Protein AF-A0A952BDF7-F1 (afdb_monomer_lite)

pLDDT: mean 87.48, std 16.33, range [41.06, 98.38]

Sequence (67 aa):
MGLRMDLESVMQRLSDTSRAVVWLHDVEGYTHEDIAELMGKSVSFSKSQLSRAHARLRKWLGEEAVC

Radius of gyration: 12.83 Å; chains: 1; bounding box: 30×19×37 Å

Structure (mmCIF, N/CA/C/O backbone):
data_AF-A0A952BDF7-F1
#
_entry.id   AF-A0A952BDF7-F1
#
loop_
_atom_site.group_PDB
_atom_site.id
_atom_site.type_symbol
_atom_site.label_atom_id
_atom_site.label_alt_id
_atom_site.label_comp_id
_atom_site.label_asym_id
_atom_site.label_entity_id
_atom_site.label_seq_id
_atom_site.pdbx_PDB_ins_code
_atom_site.Cartn_x
_atom_site.Cartn_y
_atom_site.Cartn_z
_atom_site.occupancy
_atom_site.B_iso_or_equiv
_atom_site.auth_seq_id
_atom_site.auth_comp_id
_atom_site.auth_asym_id
_atom_site.auth_atom_id
_atom_site.pdbx_PDB_model_num
ATOM 1 N N . MET A 1 1 ? 6.154 -8.731 -24.832 1.00 43.91 1 MET A N 1
ATOM 2 C CA . MET A 1 1 ? 5.838 -9.655 -23.722 1.00 43.91 1 MET A CA 1
ATOM 3 C C . MET A 1 1 ? 6.726 -9.261 -22.539 1.00 43.91 1 MET A C 1
ATOM 5 O O . MET A 1 1 ? 7.762 -9.875 -22.378 1.00 43.91 1 MET A O 1
ATOM 9 N N . GLY A 1 2 ? 6.430 -8.169 -21.816 1.00 50.56 2 GLY A N 1
ATOM 10 C CA . GLY A 1 2 ? 7.381 -7.607 -20.827 1.00 50.56 2 GLY A CA 1
ATOM 11 C C . GLY A 1 2 ? 6.723 -7.037 -19.569 1.00 50.56 2 GLY A C 1
ATOM 12 O O . GLY A 1 2 ? 6.971 -7.511 -18.477 1.00 50.56 2 GLY A O 1
ATOM 13 N N . LEU A 1 3 ? 5.736 -6.152 -19.714 1.00 54.50 3 LEU A N 1
ATOM 14 C CA . LEU A 1 3 ? 5.250 -5.339 -18.587 1.00 54.50 3 LEU A CA 1
ATOM 15 C C . LEU A 1 3 ? 4.651 -6.087 -17.372 1.00 54.50 3 LEU A C 1
ATOM 17 O O . LEU A 1 3 ? 4.648 -5.553 -16.267 1.00 54.50 3 LEU A O 1
ATOM 21 N N . ARG A 1 4 ? 4.084 -7.291 -17.556 1.00 53.59 4 ARG A N 1
ATOM 22 C CA . ARG A 1 4 ? 3.452 -8.042 -16.449 1.00 53.59 4 ARG A CA 1
ATOM 23 C C . ARG A 1 4 ? 4.465 -8.768 -15.567 1.00 53.59 4 ARG A C 1
ATOM 25 O O . ARG A 1 4 ? 4.214 -8.901 -14.376 1.00 53.59 4 ARG A O 1
ATOM 32 N N . MET A 1 5 ? 5.572 -9.235 -16.148 1.00 55.06 5 MET A N 1
ATOM 33 C CA . MET A 1 5 ? 6.614 -9.949 -15.401 1.00 55.06 5 MET A CA 1
ATOM 34 C C . MET A 1 5 ? 7.400 -8.984 -14.508 1.00 55.06 5 MET A C 1
ATOM 36 O O . MET A 1 5 ? 7.729 -9.334 -13.376 1.00 55.06 5 MET A O 1
ATOM 40 N N . ASP A 1 6 ? 7.587 -7.743 -14.962 1.00 71.62 6 AS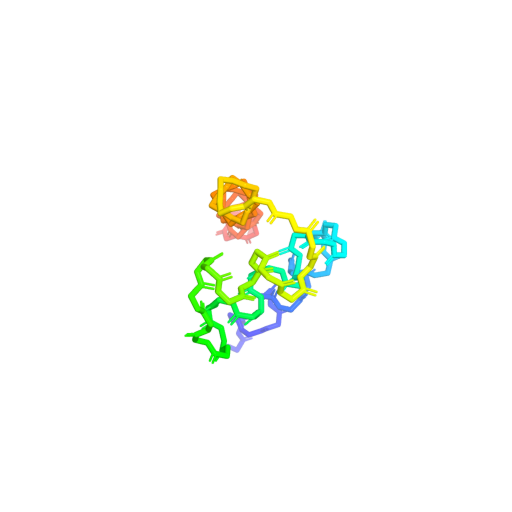P A N 1
ATOM 41 C CA . ASP A 1 6 ? 8.322 -6.734 -14.198 1.00 71.62 6 ASP A CA 1
ATOM 42 C C . ASP A 1 6 ? 7.538 -6.289 -12.958 1.00 71.62 6 ASP A C 1
ATOM 44 O O . ASP A 1 6 ? 8.107 -6.200 -11.871 1.00 71.62 6 ASP A O 1
ATOM 48 N N . LEU A 1 7 ? 6.214 -6.091 -13.075 1.00 74.81 7 LEU A N 1
ATOM 49 C CA . LEU A 1 7 ? 5.389 -5.576 -11.975 1.00 74.81 7 LEU A CA 1
ATOM 50 C C . LEU A 1 7 ? 5.363 -6.506 -10.754 1.00 74.81 7 LEU A C 1
ATOM 52 O O . LEU A 1 7 ? 5.510 -6.038 -9.626 1.00 74.81 7 LEU A O 1
ATOM 56 N N . GLU A 1 8 ? 5.178 -7.810 -10.961 1.00 81.62 8 GLU A N 1
ATOM 57 C CA . GLU A 1 8 ? 5.152 -8.780 -9.859 1.00 81.62 8 GLU A CA 1
ATOM 58 C C . GLU A 1 8 ? 6.514 -8.844 -9.149 1.00 81.62 8 GLU A C 1
ATOM 60 O O . GLU A 1 8 ? 6.581 -8.798 -7.918 1.00 81.62 8 GLU A O 1
ATOM 65 N N . SER A 1 9 ? 7.604 -8.839 -9.921 1.00 84.62 9 SER A N 1
ATOM 66 C CA . SER A 1 9 ? 8.974 -8.825 -9.401 1.00 84.62 9 SER A CA 1
ATOM 67 C C . SER A 1 9 ? 9.267 -7.558 -8.586 1.00 84.62 9 SER A C 1
ATOM 69 O O . SER A 1 9 ? 9.777 -7.637 -7.464 1.00 84.62 9 SER A O 1
ATOM 71 N N . VAL A 1 10 ? 8.874 -6.372 -9.070 1.00 86.31 10 VAL A N 1
ATOM 72 C CA . VAL A 1 10 ? 9.078 -5.121 -8.314 1.00 86.31 10 VAL A CA 1
ATOM 73 C C . VAL A 1 10 ? 8.144 -4.995 -7.107 1.00 86.31 10 VAL A C 1
ATOM 75 O O . VAL A 1 10 ? 8.533 -4.419 -6.090 1.00 86.31 10 VAL A O 1
ATOM 78 N N . MET A 1 11 ? 6.942 -5.575 -7.160 1.00 88.56 11 MET A N 1
ATOM 79 C CA . MET A 1 11 ? 6.029 -5.662 -6.014 1.00 88.56 11 MET A CA 1
ATOM 80 C C . MET A 1 11 ? 6.626 -6.515 -4.888 1.00 88.56 11 MET A C 1
ATOM 82 O O . MET A 1 11 ? 6.498 -6.164 -3.709 1.00 88.56 11 MET A O 1
ATOM 86 N N . GLN A 1 12 ? 7.332 -7.600 -5.220 1.00 90.69 12 GLN A N 1
ATOM 87 C CA . GLN A 1 12 ? 8.039 -8.423 -4.231 1.00 90.69 12 GLN A CA 1
ATOM 88 C C . GLN A 1 12 ? 9.172 -7.662 -3.522 1.00 90.69 12 GLN A C 1
ATOM 90 O O . GLN A 1 12 ? 9.460 -7.955 -2.363 1.00 90.69 12 GLN A O 1
ATOM 95 N N . ARG A 1 13 ? 9.754 -6.628 -4.149 1.00 91.44 13 ARG A N 1
ATOM 96 C CA . ARG A 1 13 ? 10.781 -5.768 -3.524 1.00 91.44 13 ARG A CA 1
ATOM 97 C C . ARG A 1 13 ? 10.224 -4.805 -2.468 1.00 91.44 13 ARG A C 1
ATOM 99 O O . ARG A 1 13 ? 10.992 -4.233 -1.691 1.00 91.44 13 ARG A O 1
ATOM 106 N N . LEU A 1 14 ? 8.910 -4.575 -2.426 1.00 94.06 14 LEU A N 1
ATOM 107 C CA . LEU A 1 14 ? 8.287 -3.799 -1.350 1.00 94.06 14 LEU A CA 1
ATOM 108 C C . LEU A 1 14 ? 8.317 -4.580 -0.030 1.00 94.06 14 LEU A C 1
ATOM 110 O O . LEU A 1 14 ? 8.297 -5.807 -0.014 1.00 94.06 14 LEU A O 1
ATOM 114 N N . SER A 1 15 ? 8.295 -3.862 1.097 1.00 95.50 15 SER A N 1
ATOM 115 C CA . SER A 1 15 ? 8.027 -4.512 2.382 1.00 95.50 15 SER A CA 1
ATOM 116 C C . SER A 1 15 ? 6.613 -5.086 2.392 1.00 95.50 15 SER A C 1
ATOM 118 O O . SER A 1 15 ? 5.714 -4.522 1.764 1.00 95.50 15 SER A O 1
ATOM 120 N N . ASP A 1 16 ? 6.398 -6.156 3.155 1.00 95.12 16 ASP A N 1
ATOM 121 C CA . ASP A 1 16 ? 5.105 -6.846 3.249 1.00 95.12 16 ASP A CA 1
ATOM 122 C C . ASP A 1 16 ? 3.957 -5.877 3.542 1.00 95.12 16 ASP A C 1
ATOM 124 O O . ASP A 1 16 ? 2.920 -5.899 2.885 1.00 95.12 16 ASP A O 1
ATOM 128 N N . THR A 1 17 ? 4.187 -4.936 4.458 1.00 96.06 17 THR A N 1
ATOM 129 C CA . THR A 1 17 ? 3.227 -3.885 4.798 1.00 96.06 17 THR A CA 1
ATOM 130 C C . THR A 1 17 ? 2.931 -2.943 3.630 1.00 96.06 17 THR A C 1
ATOM 132 O O . THR A 1 17 ? 1.779 -2.585 3.410 1.00 96.06 17 THR A O 1
ATOM 135 N N . SER A 1 18 ? 3.945 -2.495 2.884 1.00 96.06 18 SER A N 1
ATOM 136 C CA . SER A 1 18 ? 3.731 -1.630 1.716 1.00 96.06 18 SER A CA 1
ATOM 137 C C . SER A 1 18 ? 3.015 -2.377 0.594 1.00 96.06 18 SER A C 1
ATOM 139 O O . SER A 1 18 ? 2.109 -1.813 -0.011 1.00 96.06 18 SER A O 1
ATOM 141 N N . ARG A 1 19 ? 3.387 -3.638 0.348 1.00 96.31 19 ARG A N 1
ATOM 142 C CA . ARG A 1 19 ? 2.756 -4.490 -0.665 1.00 96.31 19 ARG A CA 1
ATOM 143 C C . ARG A 1 19 ? 1.286 -4.754 -0.340 1.00 96.31 19 ARG A C 1
ATOM 145 O O . ARG A 1 19 ? 0.455 -4.615 -1.228 1.00 96.31 19 ARG A O 1
ATOM 152 N N . ALA A 1 20 ? 0.964 -5.059 0.917 1.00 96.56 20 ALA A N 1
ATOM 153 C CA . ALA A 1 20 ? -0.416 -5.258 1.355 1.00 96.56 20 ALA A CA 1
ATOM 154 C C . ALA A 1 20 ? -1.270 -3.996 1.159 1.00 96.56 20 ALA A C 1
ATOM 156 O O . ALA A 1 20 ? -2.353 -4.080 0.593 1.00 96.56 20 ALA A O 1
ATOM 157 N N . VAL A 1 21 ? -0.767 -2.820 1.563 1.00 97.56 21 VAL A N 1
ATOM 158 C CA . VAL A 1 21 ? -1.492 -1.547 1.382 1.00 97.56 21 VAL A CA 1
ATOM 159 C C . VAL A 1 21 ? -1.721 -1.236 -0.100 1.00 97.56 21 VAL A C 1
ATOM 161 O O . VAL A 1 21 ? -2.817 -0.818 -0.459 1.00 97.56 21 VAL A O 1
ATOM 164 N N . VAL A 1 22 ? -0.719 -1.457 -0.959 1.00 96.31 22 VAL A N 1
ATOM 165 C CA . VAL A 1 22 ? -0.856 -1.280 -2.416 1.00 96.31 22 VAL A CA 1
ATOM 166 C C . VAL A 1 22 ? -1.895 -2.240 -2.989 1.00 96.31 22 VAL A C 1
ATOM 168 O O . VAL A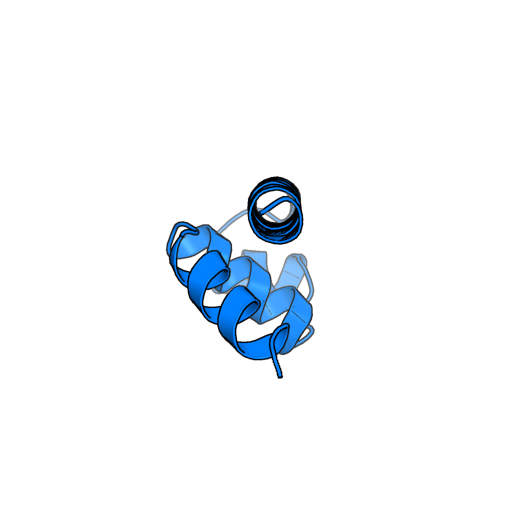 1 22 ? -2.762 -1.800 -3.729 1.00 96.31 22 VAL A O 1
ATOM 171 N N . TRP A 1 23 ? -1.841 -3.527 -2.636 1.00 95.31 23 TRP A N 1
ATOM 172 C CA . TRP A 1 23 ? -2.796 -4.519 -3.133 1.00 95.31 23 TRP A CA 1
ATOM 173 C C . TRP A 1 23 ? -4.232 -4.172 -2.731 1.00 95.31 23 TRP A C 1
ATOM 175 O O . TRP A 1 23 ? -5.105 -4.056 -3.586 1.00 95.31 23 TRP A O 1
ATOM 185 N N . LEU A 1 24 ? -4.464 -3.937 -1.438 1.00 97.25 24 LEU A N 1
ATOM 186 C CA . LEU A 1 24 ? -5.790 -3.608 -0.920 1.00 97.25 24 LEU A CA 1
ATOM 187 C C . LEU A 1 24 ? -6.358 -2.342 -1.572 1.00 97.25 24 LEU A C 1
ATOM 189 O O . LEU A 1 24 ? -7.531 -2.307 -1.917 1.00 97.25 24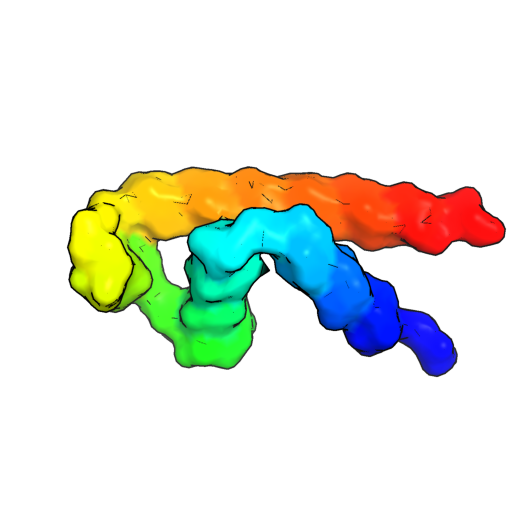 LEU A O 1
ATOM 193 N N . HIS A 1 25 ? -5.538 -1.311 -1.770 1.00 98.00 25 HIS A N 1
ATOM 194 C CA . HIS A 1 25 ? -6.012 -0.056 -2.346 1.00 98.00 25 HIS A CA 1
ATOM 195 C C . HIS A 1 25 ? -6.165 -0.117 -3.873 1.00 98.00 25 HIS A C 1
ATOM 197 O O . HIS A 1 25 ? -7.227 0.193 -4.404 1.00 98.00 25 HIS A O 1
ATOM 203 N N . ASP A 1 26 ? -5.113 -0.507 -4.594 1.00 94.31 26 ASP A N 1
ATOM 204 C CA . ASP A 1 26 ? -5.052 -0.364 -6.053 1.00 94.31 26 ASP A CA 1
ATOM 205 C C . ASP A 1 26 ? -5.668 -1.555 -6.801 1.00 94.31 26 ASP A C 1
ATOM 207 O O . ASP A 1 26 ? -6.099 -1.392 -7.942 1.00 94.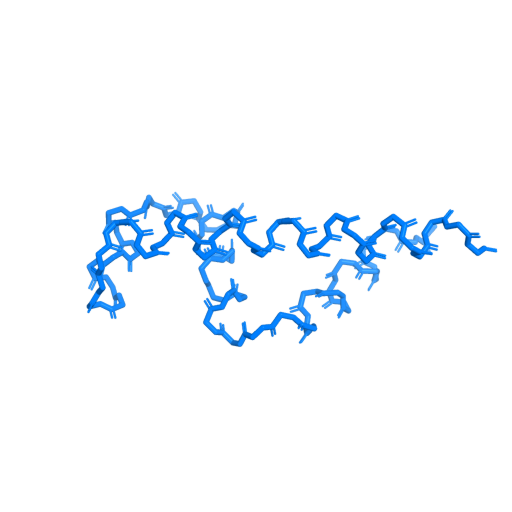31 26 ASP A O 1
ATOM 211 N N . VAL A 1 27 ? -5.689 -2.746 -6.188 1.00 93.56 27 VAL A N 1
ATOM 212 C CA . VAL A 1 27 ? -6.240 -3.970 -6.799 1.00 93.56 27 VAL A CA 1
ATOM 213 C C . VAL A 1 27 ? -7.637 -4.262 -6.267 1.00 93.56 27 VAL A C 1
ATOM 215 O O . VAL A 1 27 ? -8.556 -4.466 -7.054 1.00 93.56 27 VAL A O 1
ATOM 218 N N . GLU A 1 28 ? -7.809 -4.247 -4.945 1.00 96.19 28 GLU A N 1
ATOM 219 C CA . GLU A 1 28 ? -9.096 -4.567 -4.310 1.00 96.19 28 GLU A CA 1
ATOM 220 C C . GLU A 1 28 ? -10.016 -3.339 -4.155 1.00 96.19 28 GLU A C 1
ATOM 222 O O . GLU A 1 28 ? -11.204 -3.490 -3.879 1.00 96.19 28 GLU A O 1
ATOM 227 N N . GLY A 1 29 ? -9.500 -2.117 -4.336 1.00 96.81 29 GLY A N 1
ATOM 228 C CA . GLY A 1 29 ? -10.296 -0.883 -4.294 1.00 96.81 29 GLY A CA 1
ATOM 229 C C . GLY A 1 29 ? -10.681 -0.397 -2.892 1.00 96.81 29 GLY A C 1
ATOM 230 O O . GLY A 1 29 ? -11.602 0.410 -2.762 1.00 96.81 29 GLY A O 1
ATOM 231 N N . TYR A 1 30 ? -10.008 -0.869 -1.841 1.00 98.31 30 TYR A N 1
ATOM 232 C CA . TYR A 1 30 ? -10.280 -0.461 -0.463 1.00 98.31 30 TYR A CA 1
ATOM 233 C C . TYR A 1 30 ? -9.905 1.004 -0.240 1.00 98.31 30 TYR A C 1
ATOM 235 O O . TYR A 1 30 ? -8.865 1.481 -0.709 1.00 98.31 30 TYR A O 1
ATOM 243 N N . THR A 1 31 ? -10.698 1.711 0.564 1.00 98.38 31 THR A N 1
ATOM 244 C CA . THR A 1 31 ? -10.363 3.083 0.945 1.00 98.38 31 THR A CA 1
ATOM 245 C C . THR A 1 31 ? -9.251 3.110 1.996 1.00 98.38 31 THR A C 1
ATOM 247 O O . THR A 1 31 ? -8.965 2.132 2.692 1.00 98.38 31 THR A O 1
ATOM 250 N N . HIS A 1 32 ? -8.609 4.267 2.172 1.00 98.12 32 HIS A N 1
ATOM 251 C CA . HIS A 1 32 ? -7.634 4.433 3.252 1.00 98.12 32 HIS A CA 1
ATOM 252 C C . HIS A 1 32 ? -8.241 4.268 4.650 1.00 98.12 32 HIS A C 1
ATOM 254 O O . HIS A 1 32 ? -7.496 3.965 5.581 1.00 98.12 32 HIS A O 1
ATOM 260 N N . GLU A 1 33 ? -9.545 4.503 4.796 1.00 98.38 33 GLU A N 1
ATOM 261 C CA . GLU A 1 33 ? -10.289 4.312 6.042 1.00 98.38 33 GLU A CA 1
ATOM 262 C C . GLU A 1 33 ? -10.462 2.819 6.328 1.00 98.38 33 GLU A C 1
ATOM 264 O O . GLU A 1 33 ? -10.025 2.369 7.387 1.00 98.38 33 GLU A O 1
ATOM 269 N N . ASP A 1 34 ? -10.920 2.039 5.343 1.00 98.25 34 ASP A N 1
ATOM 270 C CA . ASP A 1 34 ? -11.060 0.579 5.471 1.00 98.25 34 ASP A CA 1
ATOM 271 C C . ASP A 1 34 ? -9.714 -0.089 5.787 1.00 98.25 34 ASP A C 1
ATOM 273 O O . ASP A 1 34 ? -9.612 -0.953 6.655 1.00 98.25 34 ASP A O 1
ATOM 277 N N . ILE A 1 35 ? -8.639 0.339 5.114 1.00 98.12 35 ILE A N 1
ATOM 278 C CA . ILE A 1 35 ? -7.286 -0.193 5.345 1.00 98.12 35 ILE A CA 1
ATOM 279 C C . ILE A 1 35 ? -6.777 0.187 6.741 1.00 98.12 35 ILE A C 1
ATOM 281 O O . ILE A 1 35 ? -6.099 -0.608 7.395 1.00 98.12 35 ILE A O 1
ATOM 285 N N . ALA A 1 36 ? -7.058 1.409 7.196 1.00 97.94 36 ALA A N 1
ATOM 286 C CA . ALA A 1 36 ? -6.666 1.863 8.524 1.00 97.94 36 ALA A CA 1
ATOM 287 C C . ALA A 1 36 ? -7.358 1.036 9.614 1.00 97.94 36 ALA A C 1
ATOM 289 O O . ALA A 1 36 ? -6.682 0.574 10.536 1.00 97.94 36 ALA A O 1
ATOM 290 N N . GLU A 1 37 ? -8.659 0.790 9.470 1.00 98.12 37 GLU A N 1
ATOM 291 C CA . GLU A 1 37 ? -9.429 -0.063 10.373 1.00 98.12 37 GLU A CA 1
ATOM 292 C C . GLU A 1 37 ? -8.924 -1.512 10.343 1.00 98.12 37 GLU A C 1
ATOM 294 O O . GLU A 1 37 ? -8.538 -2.049 11.384 1.00 98.12 37 GLU A O 1
ATOM 299 N N . LEU A 1 38 ? -8.803 -2.106 9.150 1.00 97.38 38 LEU A N 1
ATOM 300 C CA . LEU A 1 38 ? -8.354 -3.488 8.957 1.00 97.38 38 LEU A CA 1
ATOM 301 C C . LEU A 1 38 ? -6.968 -3.752 9.564 1.00 97.38 38 LEU A C 1
ATOM 303 O O . LEU A 1 38 ? -6.713 -4.824 10.111 1.00 97.38 38 LEU A O 1
ATOM 307 N N . MET A 1 39 ? -6.057 -2.782 9.464 1.00 96.62 39 MET A N 1
ATOM 308 C CA . MET A 1 39 ? -4.684 -2.917 9.959 1.00 96.62 39 MET A CA 1
ATOM 309 C C . MET A 1 39 ? -4.487 -2.382 11.387 1.00 96.62 39 MET A C 1
ATOM 311 O O . MET A 1 39 ? -3.369 -2.465 11.907 1.00 96.62 39 MET A O 1
ATOM 315 N N . GLY A 1 40 ? -5.514 -1.798 12.015 1.00 97.56 40 GLY A N 1
ATOM 316 C CA . GLY A 1 40 ? -5.395 -1.134 13.318 1.00 97.56 40 GLY A CA 1
ATOM 317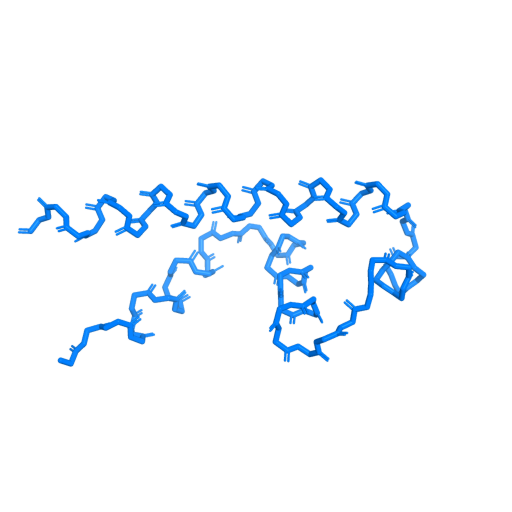 C C . GLY A 1 40 ? -4.399 0.036 13.301 1.00 97.56 40 GLY A C 1
ATOM 318 O O . GLY A 1 40 ? -3.560 0.174 14.198 1.00 97.56 40 GLY A O 1
ATOM 319 N N . LYS A 1 41 ? -4.420 0.842 12.235 1.00 97.81 41 LYS A N 1
ATOM 320 C CA . LYS A 1 41 ? -3.518 1.983 11.996 1.00 97.81 41 LYS A CA 1
ATOM 321 C C . LYS A 1 41 ? -4.313 3.249 11.678 1.00 97.81 41 LYS A C 1
ATOM 323 O O . LYS A 1 41 ? -5.532 3.256 11.673 1.00 97.81 41 LYS A O 1
ATOM 328 N N . SER A 1 42 ? -3.613 4.356 11.438 1.00 98.38 42 SER A N 1
ATOM 329 C CA . SER A 1 42 ? -4.244 5.611 11.026 1.00 98.38 42 SER A CA 1
ATOM 330 C C . SER A 1 42 ? -4.441 5.688 9.508 1.00 98.38 42 SER A C 1
ATOM 332 O O . SER A 1 42 ? -3.675 5.118 8.730 1.00 98.38 42 SER A O 1
ATOM 334 N N . VAL A 1 43 ? -5.403 6.494 9.058 1.00 98.38 43 VAL A N 1
ATOM 335 C CA . VAL A 1 43 ? -5.582 6.824 7.628 1.00 98.38 43 VAL A CA 1
ATOM 336 C C . VAL A 1 43 ? -4.292 7.404 7.029 1.00 98.38 43 VAL A C 1
ATOM 338 O O . VAL A 1 43 ? -3.879 7.040 5.927 1.00 98.38 43 VAL A O 1
ATOM 341 N N . SER A 1 44 ? -3.598 8.267 7.780 1.00 98.19 44 SER A N 1
ATOM 342 C CA . SER A 1 44 ? -2.308 8.841 7.373 1.00 98.19 44 SER A CA 1
ATOM 343 C C . SER A 1 44 ? -1.220 7.781 7.186 1.00 98.19 44 SER A C 1
ATOM 345 O O . SER A 1 44 ? -0.367 7.931 6.309 1.00 98.19 44 SER A O 1
ATOM 347 N N . PHE A 1 45 ? -1.252 6.693 7.963 1.00 97.75 45 PHE A N 1
ATOM 348 C CA . PHE A 1 45 ? -0.356 5.560 7.755 1.00 97.75 45 PHE A CA 1
ATOM 349 C C . PHE A 1 45 ? -0.591 4.935 6.375 1.00 97.75 45 PHE A C 1
ATOM 351 O O . PHE A 1 45 ? 0.368 4.865 5.606 1.00 97.75 45 PHE A O 1
ATOM 358 N N . SER A 1 46 ? -1.840 4.598 6.026 1.00 97.94 46 SER A N 1
ATOM 359 C CA . SER A 1 46 ? -2.200 4.035 4.711 1.00 97.94 46 SER A CA 1
ATOM 360 C C . SER A 1 46 ? -1.762 4.953 3.558 1.00 97.94 46 SER A C 1
ATOM 362 O O . SER A 1 46 ? -1.003 4.533 2.682 1.00 97.94 46 SER A O 1
ATOM 364 N N . LYS A 1 47 ? -2.093 6.251 3.627 1.00 98.06 47 LYS A N 1
ATOM 365 C CA . LYS A 1 47 ? -1.672 7.260 2.63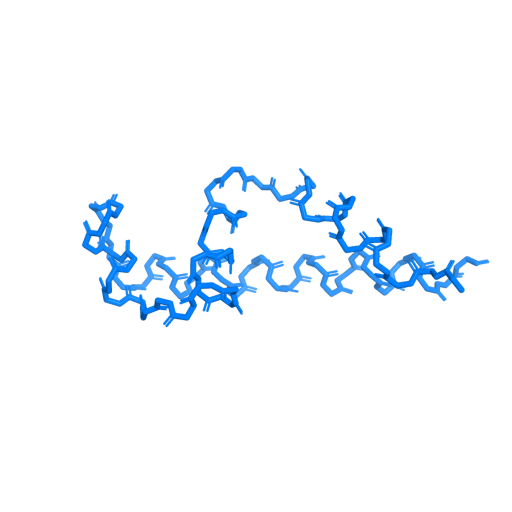2 1.00 98.06 47 LYS A CA 1
ATOM 366 C C . LYS A 1 47 ? -0.151 7.335 2.468 1.00 98.06 47 LYS A C 1
ATOM 368 O O . LYS A 1 47 ? 0.367 7.341 1.350 1.00 98.06 47 LYS A O 1
ATOM 373 N N . SER A 1 48 ? 0.585 7.381 3.582 1.00 98.19 48 SER A N 1
ATOM 374 C CA . SER A 1 48 ? 2.051 7.471 3.553 1.00 98.19 48 SER A CA 1
ATOM 375 C C . SER A 1 48 ? 2.706 6.193 3.020 1.00 98.19 48 SER A C 1
ATOM 377 O O . SER A 1 48 ? 3.725 6.265 2.330 1.00 98.19 48 SER A O 1
ATOM 379 N N . GLN A 1 49 ? 2.117 5.030 3.313 1.00 97.81 49 GLN A N 1
ATOM 380 C CA . GLN A 1 49 ? 2.566 3.740 2.804 1.00 97.81 49 GLN A CA 1
ATOM 381 C C . GLN A 1 49 ? 2.378 3.651 1.292 1.00 97.81 49 GLN A C 1
ATOM 383 O O . GLN A 1 49 ? 3.338 3.301 0.605 1.00 97.81 49 GLN A O 1
ATOM 388 N N . LEU A 1 50 ? 1.204 4.037 0.785 1.00 97.25 50 LEU A N 1
ATOM 389 C CA . LEU A 1 50 ? 0.904 4.028 -0.645 1.00 97.25 50 LEU A CA 1
ATOM 390 C C . LEU A 1 50 ? 1.825 4.987 -1.417 1.00 97.25 50 LEU A C 1
ATOM 392 O O . LEU A 1 50 ? 2.503 4.576 -2.356 1.00 97.25 50 LEU A O 1
ATOM 396 N N . SER A 1 51 ? 1.960 6.233 -0.947 1.00 97.19 51 SER A N 1
ATOM 397 C CA . SER A 1 51 ? 2.832 7.240 -1.573 1.00 97.19 51 SER A CA 1
ATOM 398 C C . SER A 1 51 ? 4.293 6.777 -1.677 1.00 97.19 51 SER A C 1
ATOM 400 O O . SER A 1 51 ? 4.900 6.832 -2.753 1.00 97.19 51 SER A O 1
ATOM 402 N N . ARG A 1 52 ? 4.858 6.244 -0.581 1.00 96.69 52 ARG A N 1
ATOM 403 C CA . ARG A 1 52 ? 6.230 5.708 -0.579 1.00 96.69 52 ARG A CA 1
ATOM 404 C C . ARG A 1 52 ? 6.370 4.473 -1.466 1.00 96.69 52 ARG A C 1
ATOM 406 O O . ARG A 1 52 ? 7.392 4.339 -2.137 1.00 96.69 52 ARG A O 1
ATOM 413 N N . ALA A 1 53 ? 5.384 3.577 -1.462 1.00 95.75 53 ALA A N 1
ATOM 414 C CA . ALA A 1 53 ? 5.407 2.374 -2.286 1.00 95.75 53 ALA A CA 1
ATOM 415 C C . ALA A 1 53 ? 5.399 2.730 -3.778 1.00 95.75 53 ALA A C 1
ATOM 417 O O . ALA A 1 53 ? 6.285 2.294 -4.508 1.00 95.75 53 ALA A O 1
ATOM 418 N N . HIS A 1 54 ? 4.496 3.612 -4.212 1.00 94.44 54 HIS A N 1
ATOM 419 C CA . HIS A 1 54 ? 4.436 4.085 -5.596 1.00 94.44 54 HIS A CA 1
ATOM 420 C C . HIS A 1 54 ? 5.712 4.800 -6.039 1.00 94.44 54 HIS A C 1
ATOM 422 O O . HIS A 1 54 ? 6.166 4.598 -7.163 1.00 94.44 54 HIS A O 1
ATOM 428 N N . ALA A 1 55 ? 6.320 5.618 -5.173 1.00 93.75 55 ALA A N 1
ATOM 429 C CA . ALA A 1 55 ? 7.592 6.268 -5.484 1.00 93.75 55 ALA A CA 1
ATOM 430 C C . ALA A 1 55 ? 8.718 5.248 -5.735 1.00 93.75 55 ALA A C 1
ATOM 432 O O . ALA A 1 55 ? 9.492 5.412 -6.677 1.00 93.75 55 ALA A O 1
ATOM 433 N N . ARG A 1 56 ? 8.782 4.176 -4.932 1.00 93.25 56 ARG A N 1
ATOM 434 C CA . ARG A 1 56 ? 9.752 3.084 -5.117 1.00 93.25 56 ARG A CA 1
ATOM 435 C C . ARG A 1 56 ? 9.475 2.281 -6.384 1.00 93.25 56 ARG A C 1
ATOM 437 O O . ARG A 1 56 ? 10.398 2.065 -7.158 1.00 93.25 56 ARG A O 1
ATOM 444 N N . LEU A 1 57 ? 8.215 1.913 -6.622 1.00 90.69 57 LEU A N 1
ATOM 445 C CA . LEU A 1 57 ? 7.809 1.178 -7.822 1.00 90.69 57 LEU A CA 1
ATOM 446 C C . LEU A 1 57 ? 8.154 1.955 -9.097 1.00 90.69 57 LEU A C 1
ATOM 448 O O . LEU A 1 57 ? 8.757 1.391 -10.002 1.00 90.69 57 LEU A O 1
ATOM 452 N N . ARG A 1 58 ? 7.859 3.263 -9.145 1.00 88.94 58 ARG A N 1
ATOM 453 C CA . ARG A 1 58 ? 8.247 4.122 -10.278 1.00 88.94 58 ARG A CA 1
ATOM 454 C C . ARG A 1 58 ? 9.755 4.168 -10.488 1.00 88.94 58 ARG A C 1
ATOM 456 O O . ARG A 1 58 ? 10.193 4.155 -11.631 1.00 88.94 58 ARG A O 1
ATOM 463 N N . LYS A 1 59 ? 10.538 4.227 -9.407 1.00 88.62 59 LYS A N 1
ATOM 464 C CA . LYS A 1 59 ? 11.999 4.218 -9.502 1.00 88.62 59 LYS A CA 1
ATOM 465 C C . LYS A 1 59 ? 12.494 2.916 -10.137 1.00 88.62 59 LYS A C 1
ATOM 467 O O . LYS A 1 59 ? 13.226 2.977 -11.111 1.00 88.62 59 LYS A O 1
ATOM 472 N N . TRP A 1 60 ? 12.044 1.767 -9.637 1.00 87.94 60 TRP A N 1
ATOM 473 C CA . TRP A 1 60 ? 12.499 0.466 -10.134 1.00 87.94 60 TRP A CA 1
ATOM 474 C C . TRP A 1 60 ? 12.030 0.170 -11.559 1.00 87.94 60 TRP A C 1
ATOM 476 O O . TRP A 1 60 ? 12.822 -0.297 -12.367 1.00 87.94 60 TRP A O 1
ATOM 486 N N . LEU A 1 61 ? 10.784 0.512 -11.896 1.00 82.44 61 LEU A N 1
ATOM 487 C CA . LEU A 1 61 ? 10.270 0.369 -13.263 1.00 82.44 61 LEU A CA 1
ATOM 488 C C . LEU A 1 61 ? 10.975 1.318 -14.244 1.00 82.44 61 LEU A C 1
ATOM 490 O O . LEU A 1 61 ? 11.176 0.966 -15.401 1.00 82.44 61 LEU A O 1
ATOM 494 N N . GLY A 1 62 ? 11.366 2.513 -13.791 1.00 76.62 62 GLY A N 1
ATOM 495 C CA . GLY A 1 62 ? 12.171 3.443 -14.583 1.00 76.62 62 GLY A CA 1
ATOM 496 C C . GLY A 1 62 ? 13.627 2.997 -14.754 1.00 76.62 62 GLY A C 1
ATOM 497 O O . GLY A 1 62 ? 14.214 3.269 -15.794 1.00 76.62 62 GLY A O 1
ATOM 498 N N . GLU A 1 63 ? 14.199 2.303 -13.767 1.00 60.78 63 GLU A N 1
ATOM 499 C CA . GLU A 1 63 ? 15.541 1.705 -13.846 1.00 60.78 63 GLU A CA 1
ATOM 500 C C . GLU A 1 63 ? 15.561 0.470 -14.770 1.00 60.78 63 GLU A C 1
ATOM 502 O O . GLU A 1 63 ? 16.503 0.316 -15.541 1.00 60.78 63 GLU A O 1
ATOM 507 N N . GLU A 1 64 ? 14.516 -0.370 -14.766 1.00 55.75 64 GLU A N 1
ATOM 508 C CA . GLU A 1 64 ? 14.418 -1.552 -15.647 1.00 55.75 64 GLU A CA 1
ATOM 509 C C . GLU A 1 64 ? 14.083 -1.204 -17.108 1.00 55.75 64 GLU A C 1
ATOM 511 O O . GLU A 1 64 ? 14.478 -1.933 -18.010 1.00 55.75 64 GLU A O 1
ATOM 516 N N . ALA A 1 65 ? 13.435 -0.064 -17.374 1.00 51.28 65 ALA A N 1
ATOM 517 C CA . ALA A 1 65 ? 13.147 0.400 -18.738 1.00 51.28 65 ALA A CA 1
ATOM 518 C C . ALA A 1 65 ? 14.354 1.036 -19.468 1.00 51.28 65 ALA A C 1
ATOM 520 O O . ALA A 1 65 ? 14.225 1.410 -20.635 1.00 51.28 65 ALA A O 1
ATOM 521 N N . VAL A 1 66 ? 15.494 1.214 -18.787 1.00 46.75 66 VAL A N 1
ATOM 522 C CA . VAL A 1 66 ? 16.700 1.902 -19.300 1.00 46.75 66 VAL A CA 1
ATOM 523 C C . VAL A 1 66 ? 17.867 0.930 -19.578 1.00 46.75 66 VAL A C 1
ATOM 525 O O . VAL A 1 66 ? 18.960 1.366 -19.939 1.00 46.75 66 VAL A O 1
ATOM 528 N N . CYS A 1 67 ? 17.642 -0.382 -19.488 1.00 41.06 67 CYS A N 1
ATOM 529 C CA . CYS A 1 67 ? 18.572 -1.408 -19.980 1.00 41.06 67 CYS A CA 1
ATOM 530 C C . CYS A 1 67 ? 18.092 -2.005 -21.307 1.00 41.06 67 CYS A C 1
ATOM 532 O O . CYS A 1 67 ? 18.977 -2.323 -22.134 1.00 41.06 67 CYS A O 1
#

Foldseek 3Di:
DPDPVQQVVLLVVDDPVLSVLCCCCVPVPDQLVRVCVVVVHDSVVSVVSPVVSVVSSVVSVVVVVVD

Secondary structure (DSSP, 8-state):
--HHHHHHHHHHTS-HHHHHHHIIIIIS---HHHHHHHHTS-HHHHHHHHHHHHHHHHHHHHHHTT-